Protein AF-T1HXM4-F1 (afdb_monomer)

Radius of gyration: 18.95 Å; Cα contacts (8 Å, |Δi|>4): 79; chains: 1; bounding box: 51×20×58 Å

pLDDT: mean 79.59, std 14.6, range [42.97, 95.0]

Foldseek 3Di:
DVVVVVVVLVVVLVVLLCLQLVLLLQLLVLLVVCLVVVDPVSCVVSVVSVVSNVVSLLVVQLSVLVVVVVVPPVPPPPPDDPDDCDSVNSNVVSVVVVVVVVVVCVVVQVVVCVVVVHNSVVSNVSSVVSNVVSVVSVVVSVPPD

Solvent-accessible surface area (backbone atoms only — not comparable to full-atom values): 8039 Å² total; per-residue (Å²): 118,74,69,60,56,53,50,51,50,53,49,52,52,55,50,50,48,50,51,42,35,48,31,30,39,50,27,18,52,44,27,51,51,38,50,72,44,84,42,76,66,41,53,64,72,44,44,60,40,55,51,54,28,52,55,39,64,58,50,48,59,54,52,50,53,50,50,55,61,74,64,49,72,82,72,78,49,98,82,64,73,98,67,83,81,49,72,69,56,56,53,50,50,57,51,51,53,52,53,50,51,51,52,55,47,64,68,47,50,60,58,53,30,66,73,66,74,39,72,52,60,60,36,48,50,50,17,54,52,23,44,53,45,22,55,48,47,52,54,67,75,53,74,84,120

InterPro domains:
  IPR036259 MFS transporter superfamily [SSF103473] (16-135)

Sequence (145 aa):
MDLEENFDVFYIVSRAKLVYVGGTAFFGFGMILMAILQNKVAVIIFSWTAGVMYSTLFTMPYLLVAHYHSTNKFENSENASKHVRGLGTDIALVGSMVFLAQFILSLIIGSVVSLAGTTTVYVLASAILSICGSISATQVLYLDL

Structure (mmCIF, N/CA/C/O backbone):
data_AF-T1HXM4-F1
#
_entry.id   AF-T1HXM4-F1
#
loop_
_atom_site.group_PDB
_atom_site.id
_atom_site.type_symbol
_atom_site.label_atom_id
_atom_site.label_alt_id
_atom_site.label_comp_id
_atom_site.label_asym_id
_atom_site.label_entity_id
_atom_site.label_seq_id
_atom_site.pdbx_PDB_ins_code
_atom_site.Cartn_x
_atom_site.Cartn_y
_atom_site.Cartn_z
_at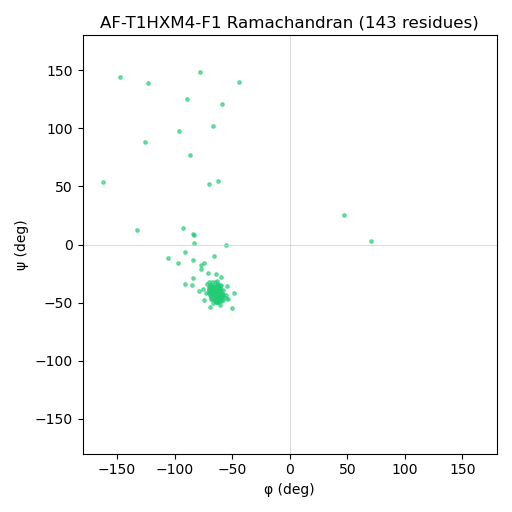om_site.occupancy
_atom_site.B_iso_or_equiv
_atom_site.auth_seq_id
_atom_site.auth_comp_id
_atom_site.auth_asym_id
_atom_site.auth_atom_id
_atom_site.pdbx_PDB_model_num
ATOM 1 N N . MET A 1 1 ? 8.995 -9.083 -37.782 1.00 50.88 1 MET A N 1
ATOM 2 C CA . MET A 1 1 ? 9.092 -9.821 -36.509 1.00 50.88 1 MET A CA 1
ATOM 3 C C . MET A 1 1 ? 9.364 -8.854 -35.359 1.00 50.88 1 MET A C 1
ATOM 5 O O . MET A 1 1 ? 8.732 -8.994 -34.332 1.00 50.88 1 MET A O 1
ATOM 9 N N . ASP A 1 2 ? 10.142 -7.787 -35.578 1.00 57.38 2 ASP A N 1
ATOM 10 C CA . ASP A 1 2 ? 10.487 -6.788 -34.544 1.00 57.38 2 ASP A CA 1
ATOM 11 C C . ASP A 1 2 ? 9.384 -5.759 -34.201 1.00 57.38 2 ASP A C 1
ATOM 13 O O . ASP A 1 2 ? 9.437 -5.108 -33.160 1.00 57.38 2 ASP A O 1
ATOM 17 N N . LEU A 1 3 ? 8.369 -5.586 -35.060 1.00 56.38 3 LEU A N 1
ATOM 18 C CA . LEU A 1 3 ? 7.262 -4.637 -34.830 1.00 56.38 3 LEU A CA 1
ATOM 19 C C . LEU A 1 3 ? 6.131 -5.208 -33.960 1.00 56.38 3 LEU A C 1
ATOM 21 O O . LEU A 1 3 ? 5.466 -4.447 -33.263 1.00 56.38 3 LEU A O 1
ATOM 25 N N . GLU A 1 4 ? 5.923 -6.525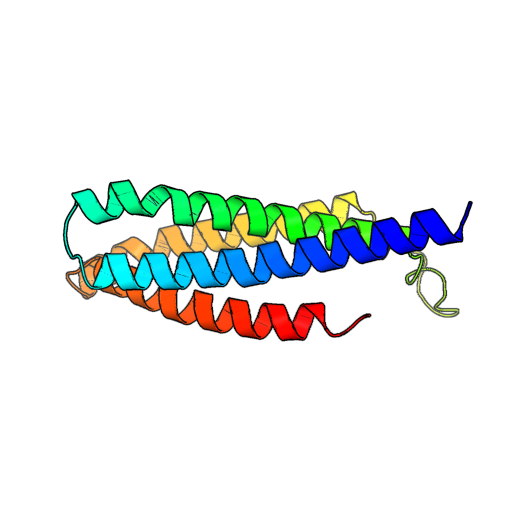 -33.986 1.00 56.31 4 GLU A N 1
ATOM 26 C CA . GLU A 1 4 ? 4.891 -7.203 -33.185 1.00 56.31 4 GLU A CA 1
ATOM 27 C C . GLU A 1 4 ? 5.363 -7.366 -31.733 1.00 56.31 4 GLU A C 1
ATOM 29 O O . GLU A 1 4 ? 4.630 -7.045 -30.804 1.00 56.31 4 GLU A O 1
ATOM 34 N N . GLU A 1 5 ? 6.645 -7.693 -31.542 1.00 58.16 5 GLU A N 1
ATOM 35 C CA . GLU A 1 5 ? 7.272 -7.822 -30.222 1.00 58.16 5 GLU A CA 1
ATOM 36 C C . GLU A 1 5 ? 7.323 -6.482 -29.460 1.00 58.16 5 GLU A C 1
ATOM 38 O O . GLU A 1 5 ? 7.009 -6.427 -28.273 1.00 58.16 5 GLU A O 1
ATOM 43 N N . ASN A 1 6 ? 7.609 -5.365 -30.143 1.00 55.12 6 ASN A N 1
ATOM 44 C CA . ASN A 1 6 ? 7.539 -4.028 -29.534 1.00 55.12 6 ASN A CA 1
ATOM 45 C C . ASN A 1 6 ? 6.099 -3.601 -29.192 1.00 55.12 6 ASN A C 1
ATOM 47 O O . ASN A 1 6 ? 5.882 -2.918 -28.187 1.00 55.12 6 ASN A O 1
ATOM 51 N N . PHE A 1 7 ? 5.111 -3.999 -30.002 1.00 61.41 7 PHE A N 1
ATOM 52 C CA . PHE A 1 7 ? 3.702 -3.695 -29.742 1.00 61.41 7 PHE A CA 1
ATOM 53 C C . PHE A 1 7 ? 3.170 -4.485 -28.539 1.00 61.41 7 PHE A C 1
ATOM 55 O O . PHE A 1 7 ? 2.506 -3.907 -27.677 1.00 61.41 7 PHE A O 1
ATOM 62 N N . ASP A 1 8 ? 3.527 -5.765 -28.424 1.00 64.38 8 ASP A N 1
ATOM 63 C CA . ASP A 1 8 ? 3.169 -6.607 -27.282 1.00 64.38 8 ASP A CA 1
ATOM 64 C C . ASP A 1 8 ? 3.823 -6.119 -25.986 1.00 64.38 8 ASP A C 1
ATOM 66 O O . ASP A 1 8 ? 3.145 -5.995 -24.964 1.00 64.38 8 ASP A O 1
ATOM 70 N N . VAL A 1 9 ? 5.107 -5.745 -26.015 1.00 63.94 9 VAL A N 1
ATOM 71 C CA . VAL A 1 9 ? 5.803 -5.182 -24.844 1.00 63.94 9 VAL A CA 1
ATOM 72 C C . VAL A 1 9 ? 5.148 -3.871 -24.393 1.00 63.94 9 VAL A C 1
ATOM 74 O O . VAL A 1 9 ? 4.838 -3.713 -23.209 1.00 63.94 9 VAL A O 1
ATOM 77 N N . PHE A 1 10 ? 4.839 -2.959 -25.318 1.00 63.66 10 PHE A N 1
ATOM 78 C CA . PHE A 1 10 ? 4.136 -1.710 -25.005 1.00 63.66 10 PHE A CA 1
ATOM 79 C C . PHE A 1 10 ? 2.727 -1.957 -24.434 1.00 63.66 10 PHE A C 1
ATOM 81 O O . PHE A 1 10 ? 2.293 -1.282 -23.490 1.00 63.66 10 PHE A O 1
ATOM 88 N N . TYR A 1 11 ? 2.011 -2.949 -24.968 1.00 67.06 11 TYR A N 1
ATOM 89 C CA . TYR A 1 11 ? 0.677 -3.321 -24.505 1.00 67.06 11 TYR A CA 1
ATOM 90 C C . TYR A 1 11 ? 0.708 -3.935 -23.100 1.00 67.06 11 TYR A C 1
ATOM 92 O O . TYR A 1 11 ? -0.111 -3.581 -22.246 1.00 67.06 11 TYR A O 1
ATOM 100 N N . ILE A 1 12 ? 1.684 -4.803 -22.826 1.00 68.19 12 ILE A N 1
ATOM 101 C CA . ILE A 1 12 ? 1.904 -5.423 -21.516 1.00 68.19 12 ILE A CA 1
ATOM 102 C C . ILE A 1 12 ? 2.260 -4.357 -20.476 1.00 68.19 12 ILE A C 1
ATOM 104 O O . ILE A 1 12 ? 1.668 -4.346 -19.396 1.00 68.19 12 ILE A O 1
ATOM 108 N N . VAL A 1 13 ? 3.147 -3.413 -20.802 1.00 66.50 13 VAL A N 1
ATOM 109 C CA . VAL A 1 13 ? 3.539 -2.316 -19.898 1.00 66.50 13 VAL A CA 1
ATOM 110 C C . VAL A 1 13 ? 2.362 -1.370 -19.619 1.00 66.50 13 VAL A C 1
ATOM 112 O O . VAL A 1 13 ? 2.112 -1.003 -18.468 1.00 66.50 13 VAL A O 1
ATOM 115 N N . SER A 1 14 ? 1.560 -1.038 -20.633 1.00 66.88 14 SER A N 1
ATOM 116 C CA . SER A 1 14 ? 0.358 -0.204 -20.468 1.00 66.88 14 SER A CA 1
ATOM 117 C C . SER A 1 14 ? -0.740 -0.893 -19.648 1.00 66.88 14 SER A C 1
ATOM 119 O O . SER A 1 14 ? -1.441 -0.255 -18.859 1.00 66.88 14 SER A O 1
ATOM 121 N N . ARG A 1 15 ? -0.888 -2.214 -19.783 1.00 74.62 15 ARG A N 1
ATOM 122 C CA . ARG A 1 15 ? -1.789 -3.020 -18.943 1.00 74.62 15 ARG A CA 1
ATOM 123 C C . ARG A 1 15 ? -1.279 -3.090 -17.509 1.00 74.62 15 ARG A C 1
ATOM 125 O O . ARG A 1 15 ? -2.062 -2.900 -16.581 1.00 74.62 15 ARG A O 1
ATOM 132 N N . ALA A 1 16 ? 0.022 -3.293 -17.329 1.00 74.56 16 ALA A N 1
ATOM 133 C CA . ALA A 1 16 ? 0.673 -3.316 -16.029 1.00 74.56 16 ALA A CA 1
ATOM 134 C C . ALA A 1 16 ? 0.445 -1.990 -15.272 1.00 74.56 16 ALA A C 1
ATOM 136 O O . ALA A 1 16 ? -0.007 -2.000 -14.126 1.00 74.56 16 ALA A O 1
ATOM 137 N N . LYS A 1 17 ? 0.588 -0.845 -15.955 1.00 75.38 17 LYS A N 1
ATOM 138 C CA . LYS A 1 17 ? 0.222 0.484 -15.435 1.00 75.38 17 LYS A CA 1
ATOM 139 C C . LYS A 1 17 ? -1.184 0.534 -14.857 1.00 75.38 17 LYS A C 1
ATOM 141 O O . LYS A 1 17 ? -1.379 0.965 -13.721 1.00 75.38 17 LYS A O 1
ATOM 146 N N . LEU A 1 18 ? -2.165 0.123 -15.659 1.00 82.00 18 LEU A N 1
ATOM 147 C CA . LEU A 1 18 ? -3.572 0.192 -15.285 1.00 82.00 18 LEU A CA 1
ATOM 148 C C . LEU A 1 18 ? -3.856 -0.694 -14.071 1.00 82.00 18 LEU A C 1
ATOM 150 O O . LEU A 1 18 ? -4.577 -0.280 -13.167 1.00 82.00 18 LEU A O 1
ATOM 154 N N . VAL A 1 19 ? -3.255 -1.884 -14.022 1.00 86.56 19 VAL A N 1
ATOM 155 C CA . VAL A 1 19 ? -3.390 -2.803 -12.886 1.00 86.56 19 VAL A CA 1
ATOM 156 C C . VAL A 1 19 ? -2.757 -2.204 -11.626 1.00 86.56 19 VAL A C 1
ATOM 158 O O . VAL A 1 19 ? -3.335 -2.328 -10.552 1.00 86.56 19 VAL A O 1
ATOM 161 N N . TYR A 1 20 ? -1.638 -1.482 -11.735 1.00 86.12 20 TYR A N 1
ATOM 162 C CA . TYR A 1 20 ? -0.998 -0.816 -10.594 1.00 86.12 20 TYR A CA 1
ATOM 163 C C . TYR A 1 20 ? -1.788 0.367 -10.043 1.00 86.12 20 TYR A C 1
ATOM 165 O O . TYR A 1 20 ? -2.096 0.418 -8.849 1.00 86.12 20 TYR A O 1
ATOM 173 N N . VAL A 1 21 ? -2.143 1.311 -10.913 1.00 88.00 21 VAL A N 1
ATOM 174 C CA . VAL A 1 21 ? -2.901 2.510 -10.534 1.00 88.00 21 VAL A CA 1
ATOM 175 C C . VAL A 1 21 ? -4.303 2.116 -10.071 1.00 88.00 21 VAL A C 1
ATOM 177 O O . VAL A 1 21 ? -4.766 2.588 -9.034 1.00 88.00 21 VAL A O 1
ATOM 180 N N . GLY A 1 22 ? -4.948 1.192 -10.788 1.00 88.50 22 GLY A N 1
ATOM 181 C CA . GLY A 1 22 ? -6.256 0.651 -10.437 1.00 88.50 22 GLY A CA 1
ATOM 182 C C . GLY A 1 22 ? -6.229 -0.177 -9.154 1.00 88.50 22 GLY A C 1
ATOM 183 O O . GLY A 1 22 ? -7.100 -0.002 -8.311 1.00 88.50 22 GLY A O 1
ATOM 184 N N . GLY A 1 23 ? -5.219 -1.027 -8.956 1.00 89.00 23 GLY A N 1
ATOM 185 C CA . GLY A 1 23 ? -5.076 -1.861 -7.759 1.00 89.00 23 GLY A CA 1
ATOM 186 C C . GLY A 1 23 ? -4.816 -1.045 -6.493 1.00 89.00 23 GLY A C 1
ATOM 187 O O . GLY A 1 23 ? -5.411 -1.314 -5.449 1.00 89.00 23 GLY A O 1
ATOM 188 N N . THR A 1 24 ? -3.990 -0.000 -6.589 1.00 90.12 24 THR A N 1
ATOM 189 C CA . THR A 1 24 ? -3.785 0.950 -5.486 1.00 90.12 24 THR A CA 1
ATOM 190 C C . THR A 1 24 ? -5.042 1.780 -5.225 1.00 90.12 24 THR A C 1
ATOM 192 O O . THR A 1 24 ? -5.472 1.851 -4.081 1.00 90.12 24 THR A O 1
ATOM 195 N N . ALA A 1 25 ? -5.713 2.317 -6.248 1.00 90.50 25 ALA A N 1
ATOM 196 C CA . ALA A 1 25 ? -6.978 3.040 -6.066 1.00 90.50 25 ALA A CA 1
ATOM 197 C C . ALA A 1 25 ? -8.085 2.159 -5.450 1.00 90.50 25 ALA A C 1
ATOM 199 O O . ALA A 1 25 ? -8.815 2.599 -4.560 1.00 90.50 25 ALA A O 1
ATOM 200 N N . PHE A 1 26 ? -8.183 0.900 -5.886 1.00 91.88 26 PHE A N 1
ATOM 201 C CA . PHE A 1 26 ? -9.137 -0.079 -5.369 1.00 91.88 26 PHE A CA 1
ATOM 202 C C . PHE A 1 26 ? -8.896 -0.389 -3.889 1.00 91.88 26 PHE A C 1
ATOM 204 O O . PHE A 1 26 ? -9.850 -0.448 -3.113 1.00 91.88 26 PHE A O 1
ATOM 211 N N . PHE A 1 27 ? -7.634 -0.514 -3.472 1.00 92.81 27 PHE A N 1
ATOM 212 C CA . PHE A 1 27 ? -7.292 -0.638 -2.057 1.00 92.81 27 PHE A CA 1
ATOM 213 C C . PHE A 1 27 ? -7.705 0.601 -1.260 1.00 92.81 27 PHE A C 1
ATOM 215 O O . PHE A 1 27 ? -8.367 0.460 -0.236 1.00 92.81 27 PHE A O 1
ATOM 222 N N . GLY A 1 28 ? -7.405 1.811 -1.741 1.00 91.88 28 GLY A N 1
ATOM 223 C CA . GLY A 1 28 ? -7.836 3.049 -1.085 1.00 91.88 28 GLY A CA 1
ATOM 224 C C . GLY A 1 28 ? -9.354 3.104 -0.877 1.00 91.88 28 GLY A C 1
ATOM 225 O O . GLY A 1 28 ? -9.821 3.409 0.221 1.00 91.88 28 GLY A O 1
ATOM 226 N N . PHE A 1 29 ? -10.129 2.714 -1.892 1.00 91.75 29 PHE A N 1
ATOM 227 C CA . PHE A 1 29 ? -11.585 2.612 -1.792 1.00 91.75 29 PHE A CA 1
ATOM 228 C C . PHE A 1 29 ? -12.042 1.545 -0.781 1.00 91.75 29 PHE A C 1
ATOM 230 O O . PHE A 1 29 ? -12.919 1.814 0.043 1.00 91.75 29 PHE A O 1
ATOM 237 N N . GLY A 1 30 ? -11.418 0.362 -0.780 1.00 91.19 30 GLY A N 1
ATOM 238 C CA . GLY A 1 30 ? -11.680 -0.695 0.203 1.00 91.19 30 GLY A CA 1
ATOM 239 C C . GLY A 1 30 ? -11.402 -0.252 1.643 1.00 91.19 30 GLY A C 1
ATOM 240 O O . GLY A 1 30 ? -12.191 -0.537 2.544 1.00 91.19 30 GLY A O 1
ATOM 241 N N . MET A 1 31 ? -10.337 0.523 1.856 1.00 92.88 31 MET A N 1
ATOM 242 C CA . MET A 1 31 ? -9.984 1.076 3.166 1.00 92.88 31 MET A CA 1
ATOM 243 C C . MET A 1 31 ? -10.969 2.162 3.626 1.00 92.88 31 MET A C 1
ATOM 245 O O . MET A 1 31 ? -11.321 2.203 4.803 1.00 92.88 31 MET A O 1
ATOM 249 N N . ILE A 1 32 ? -11.493 2.994 2.717 1.00 92.44 32 ILE A N 1
ATOM 250 C CA . ILE A 1 32 ? -12.564 3.960 3.034 1.00 92.44 32 ILE A CA 1
ATOM 251 C C . ILE A 1 32 ? -13.849 3.231 3.438 1.00 92.44 32 ILE A C 1
ATOM 253 O O . ILE A 1 32 ? -14.454 3.564 4.457 1.00 92.44 32 ILE A O 1
ATOM 257 N N . LEU A 1 33 ? -14.249 2.205 2.680 1.00 90.00 33 LEU A N 1
ATOM 258 C CA . LEU A 1 33 ? -15.414 1.382 3.013 1.00 90.00 33 LEU A CA 1
ATOM 259 C C . LEU A 1 33 ? -15.255 0.696 4.374 1.00 90.00 33 LEU A C 1
ATOM 261 O O . LEU A 1 33 ? -16.194 0.702 5.166 1.00 90.00 33 LEU A O 1
ATOM 265 N N . MET A 1 34 ? -14.068 0.166 4.676 1.00 89.25 34 MET A N 1
ATOM 266 C CA . MET A 1 34 ? -13.748 -0.425 5.978 1.00 89.25 34 MET A CA 1
ATOM 267 C C . MET A 1 34 ? -13.763 0.608 7.120 1.00 89.25 34 MET A C 1
ATOM 269 O O . MET A 1 34 ? -14.138 0.271 8.240 1.00 89.25 34 MET A O 1
ATOM 273 N N . ALA A 1 35 ? -13.399 1.866 6.860 1.00 89.38 35 ALA A N 1
ATOM 274 C CA . ALA A 1 35 ? -13.467 2.935 7.858 1.00 89.38 35 ALA A CA 1
ATOM 275 C C . ALA A 1 35 ? -14.910 3.375 8.174 1.00 89.38 35 ALA A C 1
ATOM 277 O O . ALA A 1 35 ? -15.207 3.723 9.319 1.00 89.38 35 ALA A O 1
ATOM 278 N N . ILE A 1 36 ? -15.803 3.346 7.176 1.00 87.38 36 ILE A N 1
ATOM 279 C CA . ILE A 1 36 ? -17.238 3.641 7.334 1.00 87.38 36 ILE A CA 1
ATOM 280 C C . ILE A 1 36 ? -17.943 2.468 8.027 1.00 87.38 36 ILE A C 1
ATOM 282 O O . ILE A 1 36 ? -18.694 2.648 8.985 1.00 87.38 36 ILE A O 1
ATOM 286 N N . LEU A 1 37 ? -17.677 1.250 7.557 1.00 83.88 37 LEU A N 1
ATOM 287 C CA . LEU A 1 37 ? -18.219 0.010 8.093 1.00 83.88 37 LEU A CA 1
ATOM 288 C C . LEU A 1 37 ? -17.322 -0.464 9.238 1.00 83.88 37 LEU A C 1
ATOM 290 O O . LEU A 1 37 ? -16.533 -1.389 9.073 1.00 83.88 37 LEU A O 1
ATOM 294 N N . GLN A 1 38 ? -17.445 0.162 10.409 1.00 79.56 38 GLN A N 1
ATOM 295 C CA . GLN A 1 38 ? -16.676 -0.160 11.624 1.00 79.56 38 GLN A CA 1
ATOM 296 C C . GLN A 1 38 ? -17.083 -1.516 12.245 1.00 79.56 38 GLN A C 1
ATOM 298 O O . GLN A 1 38 ? -17.413 -1.620 13.424 1.00 79.56 38 GLN A O 1
ATOM 303 N N . ASN A 1 39 ? -17.095 -2.580 11.440 1.00 81.62 39 ASN A N 1
ATOM 304 C CA . ASN A 1 39 ? -17.506 -3.928 11.804 1.00 81.62 39 ASN A CA 1
ATOM 305 C C . ASN A 1 39 ? -16.371 -4.925 11.524 1.00 81.62 39 ASN A C 1
ATOM 307 O O . ASN A 1 39 ? -15.733 -4.892 10.474 1.00 81.62 39 ASN A O 1
ATOM 311 N N . LYS A 1 40 ? -16.165 -5.876 12.441 1.00 81.94 40 LYS A N 1
ATOM 312 C CA . LYS A 1 40 ? -15.180 -6.965 12.322 1.00 81.94 40 LYS A CA 1
ATOM 313 C C . LYS A 1 40 ? -15.354 -7.779 11.036 1.00 81.94 40 LYS A C 1
ATOM 315 O O . LYS A 1 40 ? -14.368 -8.187 10.433 1.00 81.94 40 LYS A O 1
ATOM 320 N N . VAL A 1 41 ? -16.598 -7.980 10.596 1.00 85.94 41 VAL A N 1
ATOM 321 C CA . VAL A 1 41 ? -16.910 -8.717 9.360 1.00 85.94 41 VAL A CA 1
ATOM 322 C C . VAL A 1 41 ? -16.431 -7.959 8.120 1.00 85.94 41 VAL A C 1
ATOM 324 O O . VAL A 1 41 ? -15.914 -8.579 7.193 1.00 85.94 41 VAL A O 1
ATOM 327 N N . ALA A 1 42 ? -16.533 -6.625 8.119 1.00 84.31 42 ALA A N 1
ATOM 328 C CA . ALA A 1 42 ? -16.065 -5.802 7.006 1.00 84.31 42 ALA A CA 1
ATOM 329 C C . ALA A 1 42 ? -14.554 -5.977 6.800 1.00 84.31 42 ALA A C 1
ATOM 331 O O . ALA A 1 42 ? -14.111 -6.160 5.674 1.00 84.31 42 ALA A O 1
ATOM 332 N N . VAL A 1 43 ? -13.771 -6.040 7.881 1.00 85.69 43 VAL A N 1
ATOM 333 C CA . VAL A 1 43 ? -12.316 -6.261 7.803 1.00 85.69 43 VAL A CA 1
ATOM 334 C C . VAL A 1 43 ? -11.966 -7.576 7.103 1.00 85.69 43 VAL A C 1
ATOM 336 O O . VAL A 1 43 ? -11.070 -7.612 6.264 1.00 85.69 43 VAL A O 1
ATOM 339 N N . ILE A 1 44 ? -12.695 -8.652 7.409 1.00 88.44 44 ILE A N 1
ATOM 340 C CA . ILE A 1 44 ? -12.472 -9.969 6.797 1.00 88.44 44 ILE A CA 1
ATOM 341 C C . ILE A 1 44 ? -12.856 -9.933 5.313 1.00 88.44 44 ILE A C 1
ATOM 343 O O . ILE A 1 44 ? -12.079 -10.365 4.464 1.00 88.44 44 ILE A O 1
ATOM 347 N N . ILE A 1 45 ? -14.023 -9.365 4.992 1.00 88.44 45 ILE A N 1
ATOM 348 C CA . ILE A 1 45 ? -14.524 -9.280 3.614 1.00 88.44 45 ILE A CA 1
ATOM 349 C C . ILE A 1 45 ? -13.668 -8.356 2.751 1.00 88.44 45 ILE A C 1
ATOM 351 O O . ILE A 1 45 ? -13.544 -8.620 1.565 1.00 88.44 45 ILE A O 1
ATOM 355 N N . PHE A 1 46 ? -13.069 -7.297 3.297 1.00 86.88 46 PHE A N 1
ATOM 356 C CA . PHE A 1 46 ? -12.226 -6.370 2.534 1.00 86.88 46 PHE A CA 1
ATOM 357 C C . PHE A 1 46 ? -10.741 -6.758 2.525 1.00 86.88 46 PHE A C 1
ATOM 359 O O . PHE A 1 46 ? -9.972 -6.175 1.765 1.00 86.88 46 PHE A O 1
ATOM 366 N N . SER A 1 47 ? -10.321 -7.782 3.275 1.00 88.00 47 SER A N 1
ATOM 367 C CA . SER A 1 47 ? -8.913 -8.203 3.359 1.00 88.00 47 SER A CA 1
ATOM 368 C C . SER A 1 47 ? -8.307 -8.614 2.007 1.00 88.00 47 SER A C 1
ATOM 370 O O . SER A 1 47 ? -7.148 -8.301 1.733 1.00 88.00 47 SER A O 1
ATOM 372 N N . TRP A 1 48 ? -9.086 -9.229 1.109 1.00 90.75 48 TRP A N 1
ATOM 373 C CA . TRP A 1 48 ? -8.609 -9.597 -0.236 1.00 90.75 48 TRP A CA 1
ATOM 374 C C . TRP A 1 48 ? -8.145 -8.390 -1.066 1.00 90.75 48 TRP A C 1
ATOM 376 O O . TRP A 1 48 ? -7.243 -8.532 -1.890 1.00 90.75 48 TRP A O 1
ATOM 386 N N . THR A 1 49 ? -8.694 -7.194 -0.818 1.00 90.25 49 THR A N 1
ATOM 387 C CA . THR A 1 49 ? -8.278 -5.964 -1.513 1.00 90.25 49 THR A CA 1
ATOM 388 C C . THR A 1 49 ? -6.828 -5.600 -1.185 1.00 90.25 49 THR A C 1
ATOM 390 O O . THR A 1 49 ? -6.072 -5.195 -2.069 1.00 90.25 49 THR A O 1
ATOM 393 N N . ALA A 1 50 ? -6.399 -5.845 0.059 1.00 88.75 50 ALA A N 1
ATOM 394 C CA . ALA A 1 50 ? -5.010 -5.689 0.472 1.00 88.75 50 ALA A CA 1
ATOM 395 C C . ALA A 1 50 ? -4.103 -6.710 -0.230 1.00 88.75 50 ALA A C 1
ATOM 397 O O . ALA A 1 50 ? -3.001 -6.358 -0.637 1.00 88.75 50 ALA A O 1
ATOM 398 N N . GLY A 1 51 ? -4.581 -7.942 -0.436 1.00 90.06 51 GLY A N 1
ATOM 399 C CA . GLY A 1 51 ? -3.858 -8.978 -1.179 1.00 90.06 51 GLY A CA 1
ATOM 400 C C . GLY A 1 51 ? -3.612 -8.609 -2.646 1.00 90.06 51 GLY A C 1
ATOM 401 O O . GLY A 1 51 ? -2.482 -8.718 -3.122 1.00 90.06 51 GLY A O 1
ATOM 402 N N . VAL A 1 52 ? -4.637 -8.103 -3.345 1.00 88.50 52 VAL A N 1
ATOM 403 C CA . VAL A 1 52 ? -4.513 -7.613 -4.734 1.00 88.50 52 VAL A CA 1
ATOM 404 C C . VAL A 1 52 ? -3.482 -6.487 -4.822 1.00 88.50 52 VAL A C 1
ATOM 406 O O . VAL A 1 52 ? -2.611 -6.505 -5.696 1.00 88.50 52 VAL A O 1
ATOM 409 N N . MET A 1 53 ? -3.530 -5.530 -3.892 1.00 90.56 53 MET A N 1
ATOM 410 C CA . MET A 1 53 ? -2.542 -4.455 -3.842 1.00 90.56 53 MET A CA 1
ATOM 411 C C . MET A 1 53 ? -1.134 -4.993 -3.589 1.00 90.56 53 MET A C 1
ATOM 413 O O . MET A 1 53 ? -0.211 -4.601 -4.299 1.00 90.56 53 MET A O 1
ATOM 417 N N . TYR A 1 54 ? -0.967 -5.891 -2.611 1.00 88.94 54 TYR A N 1
ATOM 418 C CA . TYR A 1 54 ? 0.338 -6.449 -2.263 1.00 88.94 54 TYR A CA 1
ATOM 419 C C . TYR A 1 54 ? 0.944 -7.160 -3.474 1.00 88.94 54 TYR A C 1
ATOM 421 O O . TYR A 1 54 ? 2.049 -6.825 -3.878 1.00 88.94 54 TYR A O 1
ATOM 429 N N . SER A 1 55 ? 0.182 -8.029 -4.147 1.00 88.06 55 SER A N 1
ATOM 430 C CA . SER A 1 55 ? 0.629 -8.688 -5.379 1.00 88.06 55 SER A CA 1
ATOM 431 C C . SER A 1 55 ? 1.094 -7.680 -6.430 1.00 88.06 55 SER A C 1
ATOM 433 O O . SER A 1 55 ? 2.173 -7.824 -6.996 1.00 88.06 55 SER A O 1
ATOM 435 N N . THR A 1 56 ? 0.311 -6.629 -6.663 1.00 86.50 56 THR A N 1
ATOM 436 C CA . THR A 1 56 ? 0.632 -5.644 -7.699 1.00 86.50 56 THR A CA 1
ATOM 437 C C . THR A 1 56 ? 1.860 -4.798 -7.340 1.00 86.50 56 THR A C 1
ATOM 439 O O . THR A 1 56 ? 2.669 -4.492 -8.217 1.00 86.50 56 THR A O 1
ATOM 442 N N . LEU A 1 57 ? 2.045 -4.473 -6.054 1.00 83.81 57 LEU A N 1
ATOM 443 C CA . LEU A 1 57 ? 3.214 -3.755 -5.538 1.00 83.81 57 LEU A CA 1
ATOM 444 C C . LEU A 1 57 ? 4.520 -4.529 -5.714 1.00 83.81 57 LEU A C 1
ATOM 446 O O . LEU A 1 57 ? 5.547 -3.890 -5.902 1.00 83.81 57 LEU A O 1
ATOM 450 N N . PHE A 1 58 ? 4.507 -5.865 -5.680 1.00 82.62 58 PHE A N 1
ATOM 451 C CA . PHE A 1 58 ? 5.707 -6.649 -5.997 1.00 82.62 58 PHE A CA 1
ATOM 452 C C . PHE A 1 58 ? 5.864 -6.880 -7.493 1.00 82.62 58 PHE A C 1
ATOM 454 O O . PHE A 1 58 ? 6.979 -6.852 -7.992 1.00 82.62 58 PHE A O 1
ATOM 461 N N . THR A 1 59 ? 4.780 -7.055 -8.245 1.00 83.00 59 THR A N 1
ATOM 462 C CA . THR A 1 59 ? 4.882 -7.303 -9.688 1.00 83.00 59 THR A CA 1
ATOM 463 C C . THR A 1 59 ? 5.447 -6.101 -10.453 1.00 83.00 59 THR A C 1
ATOM 465 O O . THR A 1 59 ? 6.298 -6.281 -11.322 1.00 83.00 59 THR A O 1
ATOM 468 N N . MET A 1 60 ? 5.026 -4.873 -10.130 1.00 81.00 60 MET A N 1
ATOM 469 C CA . MET A 1 60 ? 5.421 -3.695 -10.91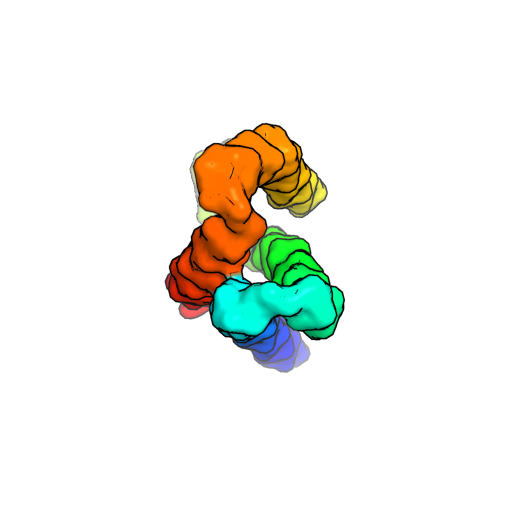7 1.00 81.00 60 MET A CA 1
ATOM 470 C C . MET A 1 60 ? 6.907 -3.339 -10.856 1.00 81.00 60 MET A C 1
ATOM 472 O O . MET A 1 60 ? 7.495 -3.171 -11.923 1.00 81.00 60 MET A O 1
ATOM 476 N N . PRO A 1 61 ? 7.552 -3.226 -9.679 1.00 79.75 61 PRO A N 1
ATOM 477 C CA . PRO A 1 61 ? 8.963 -2.864 -9.602 1.00 79.75 61 PRO A CA 1
ATOM 478 C C . PRO A 1 61 ? 9.852 -3.871 -10.328 1.00 79.75 61 PRO A C 1
ATOM 480 O O . PRO A 1 61 ? 10.810 -3.472 -10.979 1.00 79.75 61 PRO A O 1
ATOM 483 N N . TYR A 1 62 ? 9.517 -5.165 -10.269 1.00 76.19 62 TYR A N 1
ATOM 484 C CA . TYR A 1 62 ? 10.274 -6.201 -10.969 1.00 76.19 62 TYR A CA 1
ATOM 485 C C . TYR A 1 62 ? 10.100 -6.120 -12.489 1.00 76.19 62 TYR A C 1
ATOM 487 O O . TYR A 1 62 ? 11.089 -6.258 -13.205 1.00 76.19 62 TYR A O 1
ATOM 495 N N . LEU A 1 63 ? 8.890 -5.823 -12.981 1.00 76.12 63 LEU A N 1
ATOM 496 C CA . LEU A 1 63 ? 8.651 -5.565 -14.408 1.00 76.12 63 LEU A CA 1
ATOM 497 C C . LEU A 1 63 ? 9.403 -4.319 -14.897 1.00 76.12 63 LEU A C 1
ATOM 499 O O . LEU A 1 63 ? 10.021 -4.358 -15.957 1.00 76.12 63 LEU A O 1
ATOM 503 N N . LEU A 1 64 ? 9.398 -3.237 -14.112 1.00 75.75 64 LEU A N 1
ATOM 504 C CA . LEU A 1 64 ? 10.138 -2.007 -14.408 1.00 75.75 64 LEU A CA 1
ATOM 505 C C . LEU A 1 64 ? 11.649 -2.253 -14.442 1.00 75.75 64 LEU A C 1
ATOM 507 O O . LEU A 1 64 ? 12.297 -1.877 -15.411 1.00 75.75 64 LEU A O 1
ATOM 511 N N . VAL A 1 65 ? 12.211 -2.914 -13.425 1.00 74.62 65 VAL A N 1
ATOM 512 C CA . VAL A 1 65 ? 13.647 -3.241 -13.370 1.00 74.62 65 VAL A CA 1
ATOM 513 C C . VAL A 1 65 ? 14.048 -4.132 -14.546 1.00 74.62 65 VAL A C 1
ATOM 515 O O . VAL A 1 65 ? 15.058 -3.855 -15.189 1.00 74.62 65 VAL A O 1
ATOM 518 N N . ALA A 1 66 ? 13.248 -5.150 -14.879 1.00 71.88 66 ALA A N 1
ATOM 519 C CA . ALA A 1 66 ? 13.495 -6.005 -16.038 1.00 71.88 66 ALA A CA 1
ATOM 520 C C . ALA A 1 66 ? 13.478 -5.215 -17.357 1.00 71.88 66 ALA A C 1
ATOM 522 O O . ALA A 1 66 ? 14.396 -5.363 -18.161 1.00 71.88 66 ALA A O 1
ATOM 523 N N . HIS A 1 67 ? 12.495 -4.328 -17.541 1.00 69.19 67 HIS A N 1
ATOM 524 C CA . HIS A 1 67 ? 12.387 -3.475 -18.726 1.00 69.19 67 HIS A CA 1
ATOM 525 C C . HIS A 1 67 ? 13.544 -2.465 -18.835 1.00 69.19 67 HIS A C 1
ATOM 527 O O . HIS A 1 67 ? 14.107 -2.256 -19.911 1.00 69.19 67 HIS A O 1
ATOM 533 N N . TYR A 1 68 ? 13.954 -1.851 -17.721 1.00 68.12 68 TYR A N 1
ATOM 534 C CA . TYR A 1 68 ? 15.119 -0.961 -17.688 1.00 68.12 68 TYR A CA 1
ATOM 535 C C . TYR A 1 68 ? 16.419 -1.703 -18.027 1.00 68.12 68 TYR A C 1
ATOM 537 O O . TYR A 1 68 ? 17.290 -1.129 -18.681 1.00 68.12 68 TYR A O 1
ATOM 545 N N . HIS A 1 69 ? 16.540 -2.974 -17.632 1.00 68.88 69 HIS A N 1
ATOM 546 C CA . HIS A 1 69 ? 17.690 -3.812 -17.969 1.00 68.88 69 HIS A CA 1
ATOM 547 C C . HIS A 1 69 ? 17.701 -4.233 -19.446 1.00 68.88 69 HIS A C 1
ATOM 549 O O . HIS A 1 69 ? 18.749 -4.176 -20.080 1.00 68.88 69 HIS A O 1
ATOM 555 N N . SER A 1 70 ? 16.551 -4.611 -20.018 1.00 65.62 70 SER A N 1
ATOM 556 C CA . SER A 1 70 ? 16.456 -5.044 -21.423 1.00 65.62 70 SER A CA 1
ATOM 557 C C . SER A 1 70 ? 16.639 -3.903 -22.427 1.00 65.62 70 SER A C 1
ATOM 559 O O . SER A 1 70 ? 17.050 -4.141 -23.557 1.00 65.62 70 SER A O 1
ATOM 561 N N . THR A 1 71 ? 16.361 -2.659 -22.024 1.00 60.94 71 THR A N 1
ATOM 562 C CA . THR A 1 71 ? 16.448 -1.475 -22.901 1.00 60.94 71 THR A CA 1
ATOM 563 C C . THR A 1 71 ? 17.879 -0.908 -23.008 1.00 60.94 71 THR A C 1
ATOM 565 O O . THR A 1 71 ? 18.086 0.096 -23.682 1.00 60.94 71 THR A O 1
ATOM 568 N N . ASN A 1 72 ? 18.888 -1.509 -22.353 1.00 57.56 72 ASN A N 1
ATOM 569 C CA . ASN A 1 72 ? 20.309 -1.098 -22.400 1.00 57.56 72 ASN A CA 1
ATOM 570 C C . ASN A 1 72 ? 20.573 0.417 -22.20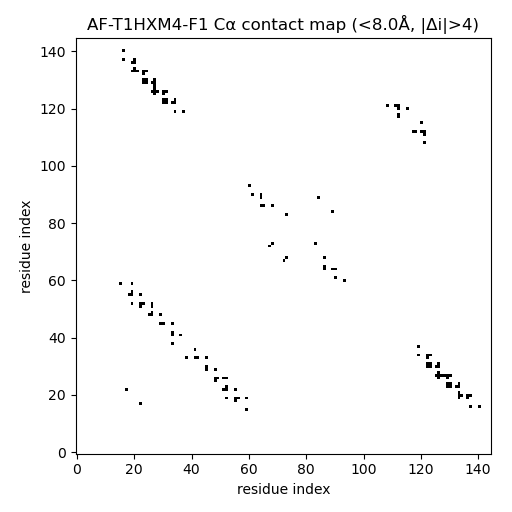7 1.00 57.56 72 ASN A C 1
ATOM 572 O O . ASN A 1 72 ? 21.614 0.938 -22.609 1.00 57.56 72 ASN A O 1
ATOM 576 N N . LYS A 1 73 ? 19.681 1.154 -21.525 1.00 51.41 73 LYS A N 1
ATOM 577 C CA . LYS A 1 73 ? 19.885 2.589 -21.232 1.00 51.41 73 LYS A CA 1
ATOM 578 C C . LYS A 1 73 ? 21.070 2.850 -20.284 1.00 51.41 73 LYS A C 1
ATOM 580 O O . LYS A 1 73 ? 21.477 3.997 -20.131 1.00 51.41 73 LYS A O 1
ATOM 585 N N . PHE A 1 74 ? 21.648 1.812 -19.673 1.00 52.53 74 PHE A N 1
ATOM 586 C CA . PHE A 1 74 ? 22.852 1.919 -18.841 1.00 52.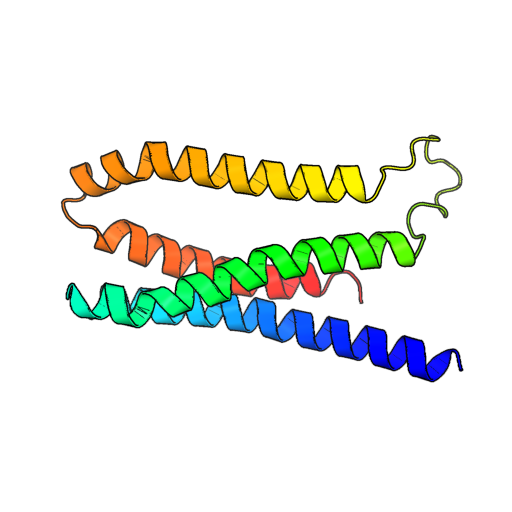53 74 PHE A CA 1
ATOM 587 C C . PHE A 1 74 ? 24.168 1.886 -19.635 1.00 52.53 74 PHE A C 1
ATOM 589 O O . PHE A 1 74 ? 25.204 2.230 -19.073 1.00 52.53 74 PHE A O 1
ATOM 596 N N . GLU A 1 75 ? 24.146 1.500 -20.915 1.00 48.81 75 GLU A N 1
ATOM 597 C CA . GLU A 1 75 ? 25.366 1.304 -21.714 1.00 48.81 75 GLU A CA 1
ATOM 598 C C . GLU A 1 75 ? 25.732 2.521 -22.581 1.00 48.81 75 GLU A C 1
ATOM 600 O O . GLU A 1 75 ? 26.872 2.654 -23.009 1.00 48.81 75 GLU A O 1
ATOM 605 N N . ASN A 1 76 ? 24.802 3.463 -22.786 1.00 47.84 76 ASN A N 1
ATOM 606 C CA . ASN A 1 76 ? 24.992 4.590 -23.711 1.00 47.84 76 ASN A CA 1
ATOM 607 C C . ASN A 1 76 ? 25.552 5.871 -23.062 1.00 47.84 76 ASN A C 1
ATOM 609 O O . ASN A 1 76 ? 25.484 6.952 -23.644 1.00 47.84 76 ASN A O 1
ATOM 613 N N . SER A 1 77 ? 26.082 5.777 -21.840 1.00 48.94 77 SER A N 1
ATOM 614 C CA . SER A 1 77 ? 26.806 6.885 -21.215 1.00 48.94 77 SER A CA 1
ATOM 615 C C . SER A 1 77 ? 28.297 6.678 -21.443 1.00 48.94 77 SER A C 1
ATOM 617 O O . SER A 1 77 ? 28.947 5.951 -20.694 1.00 48.94 77 SER A O 1
ATOM 619 N N . GLU A 1 78 ? 2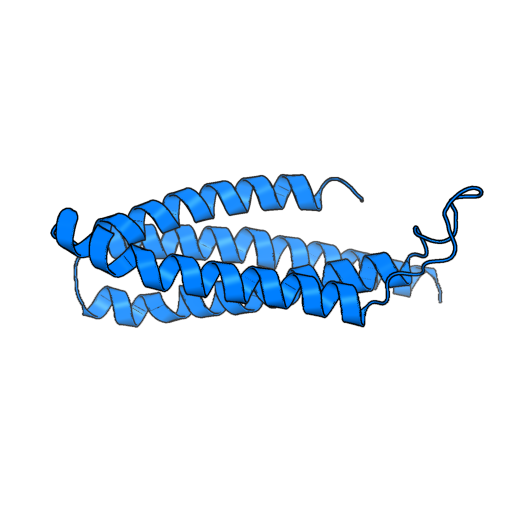8.847 7.347 -22.460 1.00 51.12 78 GLU A N 1
ATOM 620 C CA . GLU A 1 78 ? 30.275 7.331 -22.837 1.00 51.12 78 GLU A CA 1
ATOM 621 C C . GLU A 1 78 ? 31.242 7.734 -21.696 1.00 51.12 78 GLU A C 1
ATOM 623 O O . GLU A 1 78 ? 32.455 7.712 -21.879 1.00 51.12 78 GLU A O 1
ATOM 628 N N . ASN A 1 79 ? 30.741 8.068 -20.499 1.00 51.53 79 ASN A N 1
ATOM 629 C CA . ASN A 1 79 ? 31.537 8.438 -19.327 1.00 51.53 79 ASN A CA 1
ATOM 630 C C . ASN A 1 79 ? 31.128 7.730 -18.015 1.00 51.53 79 ASN A C 1
ATOM 632 O O . ASN A 1 79 ? 31.574 8.139 -16.941 1.00 51.53 79 ASN A O 1
ATOM 636 N N . ALA A 1 80 ? 30.296 6.683 -18.046 1.00 50.09 80 ALA A N 1
ATOM 637 C CA . ALA A 1 80 ? 29.891 5.986 -16.823 1.00 50.09 80 ALA A CA 1
ATOM 638 C C . ALA A 1 80 ? 30.862 4.848 -16.461 1.00 50.09 80 ALA A C 1
ATOM 640 O O . ALA A 1 80 ? 31.151 3.947 -17.244 1.00 50.09 80 ALA A O 1
ATOM 641 N N . SER A 1 81 ? 31.377 4.910 -15.237 1.00 47.25 81 SER A N 1
ATOM 642 C CA . SER A 1 81 ? 32.226 3.911 -14.592 1.00 47.25 81 SER A CA 1
ATOM 643 C C . SER A 1 81 ? 31.725 2.471 -14.795 1.00 47.25 81 SER A C 1
ATOM 645 O O . SER A 1 81 ? 30.534 2.193 -14.705 1.00 47.25 81 SER A O 1
ATOM 647 N N . LYS A 1 82 ? 32.668 1.542 -15.026 1.00 50.91 82 LYS A N 1
ATOM 648 C CA . LYS A 1 82 ? 32.489 0.087 -15.232 1.00 50.91 82 LYS A CA 1
ATOM 649 C C . LYS A 1 82 ? 31.876 -0.654 -14.026 1.00 50.91 82 LYS A C 1
ATOM 651 O O . LYS A 1 82 ? 32.456 -1.617 -13.524 1.00 50.91 82 LYS A O 1
ATOM 656 N N . HIS A 1 83 ? 30.719 -0.237 -13.533 1.00 52.78 83 HIS A N 1
ATOM 657 C CA . HIS A 1 83 ? 29.944 -1.020 -12.584 1.00 52.78 83 HIS A CA 1
ATOM 658 C C . HIS A 1 83 ? 28.528 -1.206 -13.113 1.00 52.78 83 HIS A C 1
ATOM 660 O O . HIS A 1 83 ? 27.624 -0.420 -12.844 1.00 52.78 83 HIS A O 1
ATOM 666 N N . VAL A 1 84 ? 28.354 -2.272 -13.894 1.00 58.78 84 VAL A N 1
ATOM 667 C CA . VAL A 1 84 ? 27.037 -2.743 -14.316 1.00 58.78 84 VAL A CA 1
ATOM 668 C C . VAL A 1 84 ? 26.318 -3.237 -13.058 1.00 58.78 84 VAL A C 1
ATOM 670 O O . VAL A 1 84 ? 26.636 -4.304 -12.530 1.00 58.78 84 VAL A O 1
ATOM 673 N N . ARG A 1 85 ? 25.394 -2.430 -12.521 1.00 67.44 85 ARG A N 1
ATOM 674 C CA . ARG A 1 85 ? 24.455 -2.874 -11.477 1.00 67.44 85 ARG A CA 1
ATOM 675 C C . ARG A 1 85 ? 23.665 -4.037 -12.053 1.00 67.44 85 ARG A C 1
ATOM 677 O O . ARG A 1 85 ? 23.044 -3.866 -13.08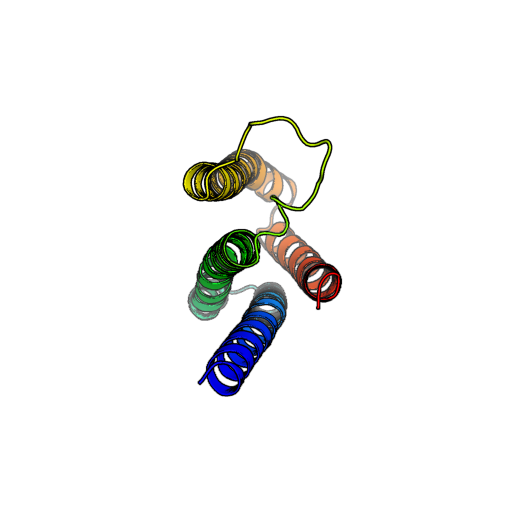7 1.00 67.44 85 ARG A O 1
ATOM 684 N N . GLY A 1 86 ? 23.720 -5.211 -11.431 1.00 76.44 86 GLY A N 1
ATOM 685 C CA . GLY A 1 86 ? 22.992 -6.383 -11.916 1.00 76.44 86 GLY A CA 1
ATOM 686 C C . GLY A 1 86 ? 21.508 -6.335 -11.553 1.00 76.44 86 GLY A C 1
ATOM 687 O O . GLY A 1 86 ? 21.150 -5.864 -10.473 1.00 76.44 86 GLY A O 1
ATOM 688 N N . LEU A 1 87 ? 20.660 -6.919 -12.405 1.00 77.88 87 LEU A N 1
ATOM 689 C CA . LEU A 1 87 ? 19.224 -7.116 -12.155 1.00 77.88 87 LEU A CA 1
ATOM 690 C C . LEU A 1 87 ? 18.944 -7.718 -10.763 1.00 77.88 87 LEU A C 1
ATOM 692 O O . LEU A 1 87 ? 18.052 -7.265 -10.051 1.00 77.88 87 LEU A O 1
ATOM 696 N N . GLY A 1 88 ? 19.746 -8.702 -10.337 1.00 83.19 88 GLY A N 1
ATOM 697 C CA . GLY A 1 88 ? 19.619 -9.320 -9.012 1.00 83.19 88 GLY A CA 1
ATOM 698 C C . GLY A 1 88 ? 19.855 -8.344 -7.853 1.00 83.19 88 GLY A C 1
ATOM 699 O O . GLY A 1 88 ? 19.163 -8.425 -6.841 1.00 83.19 88 GLY A O 1
ATOM 700 N N . THR A 1 89 ? 20.775 -7.387 -8.011 1.00 83.00 89 THR A N 1
ATOM 701 C CA . THR A 1 89 ? 21.049 -6.350 -7.005 1.00 83.00 89 THR A CA 1
ATOM 702 C C . THR A 1 89 ? 19.893 -5.357 -6.906 1.00 83.00 89 THR A C 1
ATOM 704 O O . THR A 1 89 ? 19.498 -5.003 -5.797 1.00 83.00 89 THR A O 1
ATOM 707 N N . ASP A 1 90 ? 19.300 -4.950 -8.032 1.00 83.44 90 ASP A N 1
ATOM 708 C CA . ASP A 1 90 ? 18.140 -4.047 -8.038 1.00 83.44 90 ASP A CA 1
ATOM 709 C C . ASP A 1 90 ? 16.884 -4.729 -7.459 1.00 83.44 90 ASP A C 1
ATOM 711 O O . ASP A 1 90 ? 16.173 -4.135 -6.648 1.00 83.44 90 ASP A O 1
ATOM 715 N N . ILE A 1 91 ? 16.656 -6.008 -7.784 1.00 84.00 91 ILE A N 1
ATOM 716 C CA . ILE A 1 91 ? 15.582 -6.829 -7.197 1.00 84.00 91 ILE A CA 1
ATOM 717 C C . ILE A 1 91 ? 15.768 -6.975 -5.679 1.00 84.00 91 ILE A C 1
ATOM 719 O O . ILE A 1 91 ? 14.808 -6.800 -4.920 1.00 84.00 91 ILE A O 1
ATOM 723 N N . ALA A 1 92 ? 16.990 -7.271 -5.222 1.00 88.62 92 ALA A N 1
ATOM 724 C CA . ALA A 1 92 ? 17.304 -7.393 -3.798 1.00 88.62 92 ALA A CA 1
ATOM 725 C C . ALA A 1 92 ? 17.111 -6.063 -3.055 1.00 88.62 92 ALA A C 1
ATOM 727 O O . ALA A 1 92 ? 16.582 -6.044 -1.941 1.00 88.62 92 ALA A O 1
ATOM 728 N N . LEU A 1 93 ? 17.474 -4.946 -3.690 1.00 88.38 93 LEU A N 1
ATOM 729 C CA . LEU A 1 93 ? 17.281 -3.607 -3.148 1.00 88.38 93 LEU A CA 1
ATOM 730 C C . LEU A 1 93 ? 15.789 -3.281 -2.983 1.00 88.38 93 LEU A C 1
ATOM 732 O O . LEU A 1 93 ? 15.380 -2.922 -1.878 1.00 88.38 93 LEU A O 1
ATOM 736 N N . VAL A 1 94 ? 14.958 -3.503 -4.009 1.00 87.56 94 VAL A N 1
ATOM 737 C CA . VAL A 1 94 ? 13.492 -3.352 -3.903 1.00 87.56 94 VAL A CA 1
ATOM 738 C C . VAL A 1 94 ? 12.931 -4.215 -2.769 1.00 87.56 94 VAL A C 1
ATOM 740 O O . VAL A 1 94 ? 12.160 -3.726 -1.944 1.00 87.56 94 VAL A O 1
ATOM 743 N N . GLY A 1 95 ? 13.350 -5.480 -2.680 1.00 89.81 95 GLY A N 1
ATOM 744 C CA . GLY A 1 95 ? 12.923 -6.379 -1.606 1.00 89.81 95 GLY A CA 1
ATOM 745 C C . GLY A 1 95 ? 13.271 -5.838 -0.215 1.00 89.81 95 GLY A C 1
ATOM 746 O O . GLY A 1 95 ? 12.409 -5.774 0.661 1.00 89.81 95 GLY A O 1
ATOM 747 N N . SER A 1 96 ? 14.513 -5.383 -0.018 1.00 92.44 96 SER A N 1
ATOM 748 C CA . SER A 1 96 ? 14.971 -4.840 1.269 1.00 92.44 96 SER A CA 1
ATOM 749 C C . SER A 1 96 ? 14.205 -3.588 1.708 1.00 92.44 96 SER A C 1
ATOM 751 O O . SER A 1 96 ? 13.904 -3.447 2.893 1.00 92.44 96 SER A O 1
ATOM 753 N N . MET A 1 97 ? 13.813 -2.719 0.767 1.00 91.75 97 MET A N 1
ATOM 754 C CA . MET A 1 97 ? 12.980 -1.548 1.055 1.00 91.75 97 MET A CA 1
ATOM 755 C C . MET A 1 97 ? 11.602 -1.951 1.588 1.00 91.75 97 MET A C 1
ATOM 757 O O . MET A 1 97 ? 11.124 -1.362 2.559 1.00 91.75 97 MET A O 1
ATOM 761 N N . VAL A 1 98 ? 10.973 -2.970 0.992 1.00 89.19 98 VAL A N 1
ATOM 762 C CA . VAL A 1 98 ? 9.643 -3.419 1.427 1.00 89.19 98 VAL A CA 1
ATOM 763 C C . VAL A 1 98 ? 9.704 -4.089 2.798 1.00 89.19 98 VAL A C 1
ATOM 765 O O . VAL A 1 98 ? 8.890 -3.769 3.666 1.00 89.19 98 VAL A O 1
ATOM 768 N N . PHE A 1 99 ? 10.700 -4.946 3.036 1.00 90.5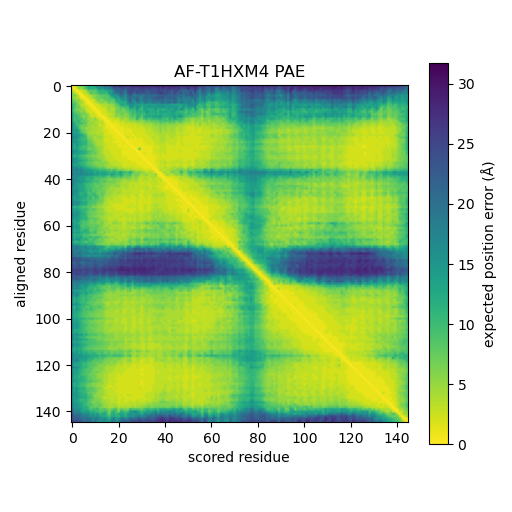6 99 PHE A N 1
ATOM 769 C CA . PHE A 1 99 ? 10.901 -5.555 4.352 1.00 90.56 99 PHE A CA 1
ATOM 770 C C . PHE A 1 99 ? 11.167 -4.509 5.439 1.00 90.56 99 PHE A C 1
ATOM 772 O O . PHE A 1 99 ? 10.582 -4.580 6.523 1.00 90.56 99 PHE A O 1
ATOM 779 N N . LEU A 1 100 ? 11.999 -3.504 5.148 1.00 94.50 100 LEU A N 1
ATOM 780 C CA . LEU A 1 100 ? 12.276 -2.419 6.086 1.00 94.50 100 LEU A CA 1
ATOM 781 C C . LEU A 1 100 ? 11.009 -1.613 6.408 1.00 94.50 100 LEU A C 1
ATOM 783 O O . LEU A 1 100 ? 10.746 -1.323 7.575 1.00 94.50 100 LEU A O 1
ATOM 787 N N . ALA A 1 101 ? 10.190 -1.299 5.399 1.00 91.38 101 ALA A N 1
ATOM 788 C CA . ALA A 1 101 ? 8.924 -0.598 5.594 1.00 91.38 101 ALA A CA 1
ATOM 789 C C . ALA A 1 101 ? 7.951 -1.393 6.483 1.00 91.38 101 ALA A C 1
ATOM 791 O O . ALA A 1 101 ? 7.340 -0.822 7.389 1.00 91.38 101 ALA A O 1
ATOM 792 N N . GLN A 1 102 ? 7.837 -2.709 6.275 1.00 91.50 102 GLN A N 1
ATOM 793 C CA . GLN A 1 102 ? 7.003 -3.576 7.114 1.00 91.50 102 GLN A CA 1
ATOM 794 C C . GLN A 1 102 ? 7.488 -3.628 8.563 1.00 91.50 102 GLN A C 1
ATOM 796 O O . GLN A 1 102 ? 6.670 -3.571 9.482 1.00 91.50 102 GLN A O 1
ATOM 801 N N . PHE A 1 103 ? 8.804 -3.705 8.774 1.00 94.19 103 PHE A N 1
ATOM 802 C CA . PHE A 1 103 ? 9.390 -3.705 10.110 1.00 94.19 103 PHE A CA 1
ATOM 803 C C . PHE A 1 103 ? 9.069 -2.406 10.858 1.00 94.19 103 PHE A C 1
ATOM 805 O O . PHE A 1 103 ? 8.540 -2.446 11.968 1.00 94.19 103 PHE A O 1
ATOM 812 N N . ILE A 1 104 ? 9.297 -1.253 10.221 1.00 94.38 104 ILE A N 1
ATOM 813 C CA . ILE A 1 104 ? 8.990 0.064 10.799 1.00 94.38 104 ILE A CA 1
ATOM 814 C C . ILE A 1 104 ? 7.493 0.189 11.111 1.00 94.38 104 ILE A C 1
ATOM 816 O O . ILE A 1 104 ? 7.124 0.603 12.212 1.00 94.38 104 ILE A O 1
ATOM 820 N N . LEU A 1 105 ? 6.622 -0.201 10.175 1.00 91.94 105 LEU A N 1
ATOM 821 C CA . LEU A 1 105 ? 5.176 -0.157 10.383 1.00 91.94 105 LEU A CA 1
ATOM 822 C C . LEU A 1 105 ? 4.760 -1.029 11.574 1.00 91.94 105 LEU A C 1
ATOM 824 O O . LEU A 1 105 ? 3.994 -0.569 12.417 1.00 91.94 105 LEU A O 1
ATOM 828 N N . SER A 1 106 ? 5.300 -2.246 11.689 1.00 94.06 106 SER A N 1
ATOM 829 C CA . SER A 1 106 ? 4.999 -3.160 12.796 1.00 94.06 106 SER A CA 1
ATOM 830 C C . SER A 1 106 ? 5.419 -2.606 14.160 1.00 94.06 106 SER A C 1
ATOM 832 O O . SER A 1 106 ? 4.734 -2.871 15.147 1.00 94.06 106 SER A O 1
ATOM 834 N N . LEU A 1 107 ? 6.517 -1.846 14.233 1.00 95.00 107 LEU A N 1
ATOM 835 C CA . LEU A 1 107 ? 6.969 -1.219 15.479 1.00 95.00 107 LEU A CA 1
ATOM 836 C C . LEU A 1 107 ? 6.046 -0.076 15.923 1.00 95.00 107 LEU A C 1
ATOM 838 O O . LEU A 1 107 ? 5.801 0.093 17.114 1.00 95.00 107 LEU A O 1
ATOM 842 N N . ILE A 1 108 ? 5.533 0.712 14.975 1.00 94.19 108 ILE A N 1
ATOM 843 C CA . ILE A 1 108 ? 4.810 1.959 15.268 1.00 94.19 108 ILE A CA 1
ATOM 844 C C . ILE A 1 108 ? 3.299 1.727 15.415 1.00 94.19 108 ILE A C 1
ATOM 846 O O . ILE A 1 108 ? 2.640 2.384 16.225 1.00 94.19 108 ILE A O 1
ATOM 850 N N . ILE A 1 109 ? 2.729 0.787 14.656 1.00 93.06 109 ILE A N 1
ATOM 851 C CA . ILE A 1 109 ? 1.275 0.641 14.515 1.00 93.06 109 ILE A CA 1
ATOM 852 C C . ILE A 1 109 ? 0.563 0.331 15.839 1.00 93.06 109 ILE A C 1
ATOM 854 O O . ILE A 1 109 ? -0.512 0.871 16.096 1.00 93.06 109 ILE A O 1
ATOM 858 N N . GLY A 1 110 ? 1.176 -0.481 16.707 1.00 92.12 110 GLY A N 1
ATOM 859 C CA . GLY A 1 110 ? 0.608 -0.838 18.009 1.00 92.12 110 GLY A CA 1
ATOM 860 C C . GLY A 1 110 ? 0.480 0.369 18.941 1.00 92.12 110 GLY A C 1
ATOM 861 O O . GLY A 1 110 ? -0.588 0.606 19.508 1.00 92.12 110 GLY A O 1
ATOM 862 N N . SER A 1 111 ? 1.537 1.179 19.042 1.00 93.19 111 SER A N 1
ATOM 863 C CA . SER A 1 111 ? 1.532 2.407 19.843 1.00 93.19 111 SER A CA 1
ATOM 864 C C . SER A 1 111 ? 0.545 3.440 19.298 1.00 93.19 111 SER A C 1
ATOM 866 O O . SER A 1 111 ? -0.190 4.044 20.075 1.00 93.19 111 SER A O 1
ATOM 868 N N . VAL A 1 112 ? 0.466 3.605 17.973 1.00 93.12 112 VAL A N 1
ATOM 869 C CA . VAL A 1 112 ? -0.488 4.529 17.334 1.00 93.12 112 VAL A CA 1
ATOM 870 C C . VAL A 1 112 ? -1.935 4.143 17.641 1.00 93.12 112 VAL A C 1
ATOM 872 O O . VAL A 1 112 ? -2.719 4.998 18.048 1.00 93.12 112 VAL A O 1
ATOM 875 N N . VAL A 1 113 ? -2.292 2.863 17.500 1.00 93.44 113 VAL A N 1
ATOM 876 C CA . VAL A 1 113 ? -3.652 2.384 17.802 1.00 93.44 113 VAL A CA 1
ATOM 877 C C . VAL A 1 113 ? -3.970 2.528 19.290 1.00 93.44 113 VAL A C 1
ATOM 879 O O . VAL A 1 113 ? -5.074 2.946 19.636 1.00 93.44 113 VAL A O 1
ATOM 882 N N . SER A 1 114 ? -3.005 2.240 20.171 1.00 92.44 114 SER A N 1
ATOM 883 C CA . SER A 1 114 ? -3.188 2.392 21.618 1.00 92.44 114 SER A CA 1
ATOM 884 C C . SER A 1 114 ? -3.428 3.844 22.035 1.00 92.44 114 SER A C 1
ATOM 886 O O . SER A 1 114 ? -4.217 4.078 22.945 1.00 92.44 114 SER A O 1
ATOM 888 N N . LEU A 1 115 ? -2.764 4.811 21.394 1.00 94.56 115 LEU A N 1
ATOM 889 C CA . LEU A 1 115 ? -2.952 6.238 21.673 1.00 94.56 115 LEU A CA 1
ATOM 890 C C . LEU A 1 115 ? -4.257 6.779 21.079 1.00 94.56 115 LEU A C 1
ATOM 892 O O . LEU A 1 115 ? -4.929 7.592 21.705 1.00 94.56 115 LEU A O 1
ATOM 896 N N . ALA A 1 116 ? -4.624 6.329 19.880 1.00 90.75 116 ALA A N 1
ATOM 897 C CA . ALA A 1 116 ? -5.838 6.769 19.201 1.00 90.75 116 ALA A CA 1
ATOM 898 C C . ALA A 1 116 ? -7.125 6.136 19.757 1.00 90.75 116 ALA A C 1
ATOM 900 O O . ALA A 1 116 ? -8.217 6.642 19.506 1.00 90.75 116 ALA A O 1
ATOM 901 N N . GLY A 1 117 ? -7.020 4.995 20.445 1.00 88.12 117 GLY A N 1
ATOM 902 C CA . GLY A 1 117 ? -8.164 4.242 20.967 1.00 88.12 117 GLY A CA 1
ATOM 903 C C . GLY A 1 117 ? -9.011 3.547 19.892 1.00 88.12 117 GLY A C 1
ATOM 904 O O . GLY A 1 117 ? -10.024 2.931 20.215 1.00 88.12 117 GLY A O 1
ATOM 905 N N . THR A 1 118 ? -8.618 3.619 18.616 1.00 88.81 118 THR A N 1
ATOM 906 C CA . THR A 1 118 ? -9.321 2.973 17.503 1.00 88.81 118 THR A CA 1
ATOM 907 C C . THR A 1 118 ? -8.363 2.521 16.405 1.00 88.81 118 THR A C 1
ATOM 909 O O . THR A 1 118 ? -7.376 3.187 16.086 1.00 88.81 118 THR A O 1
ATOM 912 N N . THR A 1 119 ? -8.678 1.386 15.782 1.00 88.31 119 THR A N 1
ATOM 913 C CA . THR A 1 119 ? -7.957 0.857 14.618 1.00 88.31 119 THR A CA 1
ATOM 914 C C . THR A 1 119 ? -8.266 1.636 13.341 1.00 88.31 119 THR A C 1
ATOM 916 O O . THR A 1 119 ? -7.502 1.565 12.385 1.00 88.31 119 THR A O 1
ATOM 919 N N . THR A 1 120 ? -9.330 2.442 13.315 1.00 89.06 120 THR A N 1
ATOM 920 C CA . THR A 1 120 ? -9.731 3.209 12.126 1.00 89.06 120 THR A CA 1
ATOM 921 C C . THR A 1 120 ? -8.695 4.260 11.713 1.00 89.06 120 THR A C 1
ATOM 923 O O . THR A 1 120 ? -8.610 4.599 10.534 1.00 89.06 120 THR A O 1
ATOM 926 N N . VAL A 1 121 ? -7.867 4.756 12.644 1.00 90.81 121 VAL A N 1
ATOM 927 C CA . VAL A 1 121 ? -6.878 5.809 12.343 1.00 90.81 121 VAL A CA 1
ATOM 928 C C . VAL A 1 121 ? -5.865 5.354 11.301 1.00 90.81 121 VAL A C 1
ATOM 930 O O . VAL A 1 121 ? -5.634 6.067 10.325 1.00 90.81 121 VAL A O 1
ATOM 933 N N . TYR A 1 122 ? -5.295 4.155 11.455 1.00 90.88 122 TYR A N 1
ATOM 934 C CA . TYR A 1 122 ? -4.341 3.667 10.463 1.00 90.88 122 TYR A CA 1
ATOM 935 C C . TYR A 1 122 ? -5.028 3.321 9.142 1.00 90.88 122 TYR A C 1
ATOM 937 O O . TYR A 1 122 ? -4.435 3.516 8.090 1.00 90.88 122 TYR A O 1
ATOM 945 N N . VAL A 1 123 ? -6.282 2.859 9.185 1.00 91.88 123 VAL A N 1
ATOM 946 C CA . VAL A 1 123 ? -7.063 2.504 7.992 1.00 91.88 123 VAL A CA 1
ATOM 947 C C . VAL A 1 123 ? -7.296 3.735 7.115 1.00 91.88 123 VAL A C 1
ATOM 949 O O . VAL A 1 123 ? -7.045 3.696 5.911 1.00 91.88 123 VAL A O 1
ATOM 952 N N . LEU A 1 124 ? -7.701 4.853 7.723 1.00 92.12 124 LEU A N 1
ATOM 953 C CA . LEU A 1 124 ? -7.863 6.133 7.031 1.00 92.12 124 LEU A CA 1
ATOM 954 C C . LEU A 1 124 ? -6.527 6.689 6.532 1.00 92.12 124 LEU A C 1
ATOM 956 O O . LEU A 1 124 ? -6.447 7.154 5.396 1.00 92.12 124 LEU A O 1
ATOM 960 N N . ALA A 1 125 ? -5.466 6.599 7.340 1.00 92.19 125 ALA A N 1
ATOM 961 C CA . ALA A 1 125 ? -4.131 7.000 6.907 1.00 92.19 125 ALA A CA 1
ATOM 962 C C . ALA A 1 125 ? -3.677 6.191 5.680 1.00 92.19 125 ALA A C 1
ATOM 964 O O . ALA A 1 125 ? -3.210 6.773 4.702 1.00 92.19 125 ALA A O 1
ATOM 965 N N . SER A 1 126 ? -3.882 4.869 5.686 1.00 91.44 126 SER A N 1
ATOM 966 C CA . SER A 1 126 ? -3.604 3.991 4.548 1.00 91.44 126 SER A CA 1
ATOM 967 C C . SER A 1 126 ? -4.437 4.347 3.319 1.00 91.44 126 SER A C 1
ATOM 969 O O . SER A 1 126 ? -3.900 4.311 2.217 1.00 91.44 126 SER A O 1
ATOM 971 N N . ALA A 1 127 ? -5.707 4.732 3.479 1.00 93.50 127 ALA A N 1
ATOM 972 C CA . ALA A 1 127 ? -6.546 5.173 2.365 1.00 93.50 127 ALA A CA 1
ATOM 973 C C . ALA A 1 127 ? -6.006 6.450 1.702 1.00 93.50 127 ALA A C 1
ATOM 975 O O . ALA A 1 127 ? -5.859 6.500 0.482 1.00 93.50 127 ALA A O 1
ATOM 976 N N . ILE A 1 128 ? -5.653 7.459 2.503 1.00 93.44 128 ILE A N 1
ATOM 977 C CA . ILE A 1 128 ? -5.087 8.719 2.001 1.00 93.44 128 ILE A CA 1
ATOM 978 C C . ILE A 1 128 ? -3.746 8.452 1.312 1.00 93.44 128 ILE A C 1
ATOM 980 O O . ILE A 1 128 ? -3.541 8.865 0.173 1.00 93.44 128 ILE A O 1
ATOM 984 N N . LEU A 1 129 ? -2.853 7.708 1.973 1.00 91.25 129 LEU A N 1
ATOM 985 C CA . LEU A 1 129 ? -1.555 7.313 1.421 1.00 91.25 129 LEU A CA 1
ATOM 986 C C . LEU A 1 129 ? -1.701 6.536 0.114 1.00 91.25 129 LEU A C 1
ATOM 988 O O . LEU A 1 129 ? -0.929 6.750 -0.812 1.00 91.25 129 LEU A O 1
ATOM 992 N N . SER A 1 130 ? -2.697 5.660 0.022 1.00 91.88 130 SER A N 1
ATOM 993 C CA . SER A 1 130 ? -2.985 4.870 -1.169 1.00 91.88 130 SER A CA 1
ATOM 994 C C . SER A 1 130 ? -3.496 5.722 -2.333 1.00 91.88 130 SER A C 1
ATOM 996 O O . SER A 1 130 ? -3.040 5.530 -3.458 1.00 91.88 130 SER A O 1
ATOM 998 N N . ILE A 1 131 ? -4.367 6.703 -2.079 1.00 89.75 131 ILE A N 1
ATOM 999 C CA . ILE A 1 131 ? -4.834 7.649 -3.105 1.00 89.75 131 ILE A CA 1
ATOM 1000 C C . ILE A 1 131 ? -3.670 8.517 -3.592 1.00 89.75 131 ILE A C 1
ATOM 1002 O O . ILE A 1 131 ? -3.448 8.630 -4.797 1.00 89.75 131 ILE A O 1
ATOM 1006 N N . CYS A 1 132 ? -2.874 9.064 -2.671 1.00 90.31 132 CYS A N 1
ATOM 1007 C CA . CYS A 1 132 ? -1.649 9.785 -3.014 1.00 90.31 132 CYS A CA 1
ATOM 1008 C C . CYS A 1 132 ? -0.681 8.895 -3.807 1.00 90.31 132 CYS A C 1
ATOM 1010 O O . CYS A 1 132 ? -0.114 9.330 -4.805 1.00 90.31 132 CYS A O 1
ATOM 1012 N N . GLY A 1 133 ? -0.528 7.634 -3.400 1.00 88.56 133 GLY A N 1
ATOM 1013 C CA . GLY A 1 133 ? 0.286 6.635 -4.081 1.00 88.56 133 GLY A CA 1
ATOM 1014 C C . GLY A 1 133 ? -0.203 6.344 -5.497 1.00 88.56 133 GLY A C 1
ATOM 1015 O O . GLY A 1 133 ? 0.615 6.269 -6.402 1.00 88.56 133 GLY A O 1
ATOM 1016 N N . SER A 1 134 ? -1.516 6.261 -5.716 1.00 89.19 134 SER A N 1
ATOM 1017 C CA . SER A 1 134 ? -2.127 6.063 -7.037 1.00 89.19 134 SER A CA 1
ATOM 1018 C C . SER A 1 134 ? -1.895 7.269 -7.967 1.00 89.19 134 SER A C 1
ATOM 1020 O O . SER A 1 134 ? -1.537 7.107 -9.139 1.00 89.19 134 SER A O 1
ATOM 1022 N N . ILE A 1 135 ? -1.990 8.494 -7.436 1.00 88.62 135 ILE A N 1
ATOM 1023 C CA . ILE A 1 135 ? -1.675 9.725 -8.181 1.00 88.62 135 ILE A CA 1
ATOM 1024 C C . ILE A 1 135 ? -0.183 9.766 -8.541 1.00 88.62 135 ILE A C 1
ATOM 1026 O O . ILE A 1 135 ? 0.171 9.972 -9.702 1.00 88.62 135 ILE A O 1
ATOM 1030 N N . SER A 1 136 ? 0.699 9.504 -7.574 1.00 86.94 136 SER A N 1
ATOM 1031 C CA . SER A 1 136 ? 2.147 9.448 -7.801 1.00 86.94 136 SER A CA 1
ATOM 1032 C C . SER A 1 136 ? 2.537 8.333 -8.771 1.00 86.94 136 SER A C 1
ATOM 1034 O O . SER A 1 136 ? 3.372 8.547 -9.641 1.00 86.94 136 SER A O 1
ATOM 1036 N N . ALA A 1 137 ? 1.899 7.164 -8.683 1.00 83.31 137 ALA A N 1
ATOM 1037 C CA . ALA A 1 137 ? 2.093 6.043 -9.600 1.00 83.31 137 ALA A CA 1
ATOM 1038 C C . ALA A 1 137 ? 1.739 6.413 -11.040 1.00 83.31 137 ALA A C 1
ATOM 1040 O O . ALA A 1 137 ? 2.408 5.978 -11.975 1.00 83.31 137 ALA A O 1
ATOM 1041 N N . THR A 1 138 ? 0.718 7.252 -11.214 1.00 80.62 138 THR A N 1
ATOM 1042 C CA . THR A 1 138 ? 0.372 7.800 -12.521 1.00 80.62 138 THR A CA 1
ATOM 1043 C C . THR A 1 138 ? 1.552 8.611 -13.062 1.00 80.62 138 THR A C 1
ATOM 1045 O O . THR A 1 138 ? 2.025 8.307 -14.149 1.00 80.62 138 THR A O 1
ATOM 1048 N N . GLN A 1 139 ? 2.092 9.555 -12.282 1.00 77.81 139 GLN A N 1
ATOM 1049 C CA . GLN A 1 139 ? 3.190 10.446 -12.695 1.00 77.81 139 GLN A CA 1
ATOM 1050 C C . GLN A 1 139 ? 4.530 9.724 -12.918 1.00 77.81 139 GLN A C 1
ATOM 1052 O O . GLN A 1 139 ? 5.181 9.928 -13.938 1.00 77.81 139 GLN A O 1
ATOM 1057 N N . VAL A 1 140 ? 4.939 8.853 -11.991 1.00 70.75 140 VAL A N 1
ATOM 1058 C CA . VAL A 1 140 ? 6.21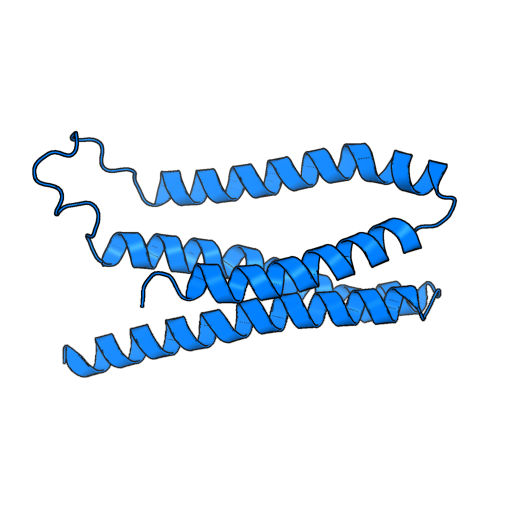8 8.122 -12.067 1.00 70.75 140 VAL A CA 1
ATOM 1059 C C . VAL A 1 140 ? 6.233 7.171 -13.260 1.00 70.75 140 VAL A C 1
ATOM 1061 O O . VAL A 1 140 ? 7.235 7.079 -13.959 1.00 70.75 140 VAL A O 1
ATOM 1064 N N . LEU A 1 141 ? 5.103 6.526 -13.557 1.00 63.53 141 LEU A N 1
ATOM 1065 C CA . LEU A 1 141 ? 4.969 5.668 -14.731 1.00 63.53 141 LEU A CA 1
ATOM 1066 C C . LEU A 1 141 ? 4.623 6.439 -16.025 1.00 63.53 141 LEU A C 1
ATOM 1068 O O . LEU A 1 141 ? 4.242 5.825 -17.022 1.00 63.53 141 LEU A O 1
ATOM 1072 N N . TYR A 1 142 ? 4.656 7.776 -16.008 1.00 56.16 142 TYR A N 1
ATOM 1073 C CA . TYR A 1 142 ? 4.551 8.635 -17.197 1.00 56.16 142 TYR A CA 1
ATOM 1074 C C . TYR A 1 142 ? 5.897 9.257 -17.599 1.00 56.16 142 TYR A C 1
ATOM 1076 O O . TYR A 1 142 ? 5.992 9.791 -18.696 1.00 56.16 142 TYR A O 1
ATOM 1084 N N . LEU A 1 143 ? 6.932 9.185 -16.755 1.00 47.53 143 LEU A N 1
ATOM 1085 C CA . LEU A 1 143 ? 8.204 9.884 -16.978 1.00 47.53 143 LEU A CA 1
ATOM 1086 C C . LEU A 1 143 ? 9.199 9.164 -17.908 1.00 47.53 143 LEU A C 1
ATOM 1088 O O . LEU A 1 143 ? 10.324 9.630 -18.039 1.00 47.53 143 LEU A O 1
ATOM 1092 N N . ASP A 1 144 ? 8.807 8.074 -18.574 1.00 46.41 144 ASP A N 1
ATOM 1093 C CA . ASP A 1 144 ? 9.673 7.373 -19.540 1.00 46.41 144 ASP A CA 1
ATOM 1094 C C . ASP A 1 144 ? 8.873 6.434 -20.479 1.00 46.41 144 ASP A C 1
ATOM 1096 O O . ASP A 1 144 ? 9.163 5.242 -20.593 1.00 46.41 144 ASP A O 1
ATOM 1100 N N . LEU A 1 145 ? 7.852 6.973 -21.158 1.00 42.97 145 LEU A N 1
ATOM 1101 C CA . LEU A 1 145 ? 7.370 6.457 -22.451 1.00 42.97 145 LEU A CA 1
ATOM 1102 C C . LEU A 1 145 ? 7.067 7.613 -23.405 1.00 42.97 145 LEU A C 1
ATOM 1104 O O . LEU A 1 145 ? 6.209 8.450 -23.045 1.00 42.97 145 LEU A O 1
#

Secondary structure (DSSP, 8-state):
-HHHHHHHHHHHHHHHHHHHHHHHHHHHHHHHHHHHS--HHHHHHHHHHHHHHHHHHHHHHHHHHHHHHHTTTTT--TT--S----HHHHHHHHHHHHHHHHHHHHHHHHHHHHHHSSTHHHHHHHHHHHHHHHHHHHHHTTTT-

Nearest PDB structures (foldseek):
  6s37-assembly1_A  TM=4.555E-01  e=5.498E+00  Pseudomonas putida KT2440

Organism: Rhodnius prolixus (NCBI:txid13249)

Mean predicted aligned error: 8.64 Å